Protein AF-A0A3R6E2D7-F1 (afdb_monomer)

pLDDT: mean 92.44, std 13.75, range [36.28, 98.75]

Secondary structure (DSSP, 8-state):
--SGGGHHHHHHHHHHHHHHHHTT--HHHHHHHHHHHHHHHHHHH--HHHHHHHHHHHHHHHHTT--GGGGHHHHHHHHHHHT--HHHH----S---

Nearest PDB structures (foldseek):
  8rc4-assembly1_a  TM=2.949E-01  e=9.733E+00  Homo sapiens

Mean predicted aligned error: 4.06 Å

Structure (mmCIF, N/CA/C/O backbone):
data_AF-A0A3R6E2D7-F1
#
_entry.id   AF-A0A3R6E2D7-F1
#
loop_
_atom_site.group_PDB
_atom_site.id
_atom_site.type_symbol
_atom_site.label_atom_id
_atom_site.label_alt_id
_atom_site.label_comp_id
_atom_site.label_asym_id
_atom_site.label_entity_id
_atom_site.label_seq_id
_atom_site.pdbx_PDB_ins_code
_atom_site.Cartn_x
_atom_site.Cartn_y
_atom_site.Cartn_z
_atom_site.occupancy
_atom_site.B_iso_or_equiv
_atom_site.auth_seq_id
_atom_site.auth_comp_id
_atom_site.auth_asym_id
_atom_site.auth_atom_id
_atom_site.pdbx_PDB_model_num
ATOM 1 N N . MET A 1 1 ? -10.627 -8.249 -8.219 1.00 80.44 1 MET A N 1
ATOM 2 C CA . MET A 1 1 ? -9.586 -9.042 -7.525 1.00 80.44 1 MET A CA 1
ATOM 3 C C . MET A 1 1 ? -10.258 -9.833 -6.417 1.00 80.44 1 MET A C 1
ATOM 5 O O . MET A 1 1 ? -11.215 -9.314 -5.857 1.00 80.44 1 MET A O 1
ATOM 9 N N . ASP A 1 2 ? -9.810 -11.053 -6.117 1.00 86.44 2 ASP A N 1
ATOM 10 C CA . ASP A 1 2 ? -10.264 -11.746 -4.906 1.00 86.44 2 ASP A CA 1
ATOM 11 C C . ASP A 1 2 ? -9.501 -11.202 -3.691 1.00 86.44 2 ASP A C 1
ATOM 13 O O . ASP A 1 2 ? -8.356 -11.574 -3.444 1.00 86.44 2 ASP A O 1
ATOM 17 N N . TRP A 1 3 ? -10.116 -10.268 -2.968 1.00 89.19 3 TRP A N 1
ATOM 18 C CA . TRP A 1 3 ? -9.507 -9.658 -1.784 1.00 89.19 3 TRP A CA 1
ATOM 19 C C . TRP A 1 3 ? -9.390 -10.618 -0.604 1.00 89.19 3 TRP A C 1
ATOM 21 O O . TRP A 1 3 ? -8.574 -10.376 0.284 1.00 89.19 3 TRP A O 1
ATOM 31 N N . GLU A 1 4 ? -10.150 -11.714 -0.604 1.00 91.00 4 GLU A N 1
ATOM 32 C CA . GLU A 1 4 ? -10.088 -12.716 0.457 1.00 91.00 4 GLU A CA 1
ATOM 33 C C . GLU A 1 4 ? -8.705 -13.358 0.536 1.00 91.00 4 GLU A C 1
ATOM 35 O O . GLU A 1 4 ? -8.140 -13.507 1.620 1.00 91.00 4 GLU A O 1
ATOM 40 N N . SER A 1 5 ? -8.121 -13.638 -0.631 1.00 93.88 5 SER A N 1
ATOM 41 C CA . SER A 1 5 ? -6.771 -14.187 -0.764 1.00 93.88 5 SER A CA 1
ATOM 42 C C . SER A 1 5 ? -5.684 -13.289 -0.149 1.00 93.88 5 SER A C 1
ATOM 44 O O . SER A 1 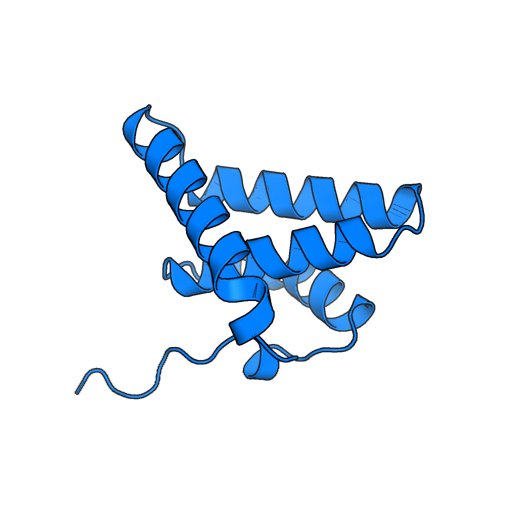5 ? -4.628 -13.793 0.219 1.00 93.88 5 SER A O 1
ATOM 46 N N . TYR A 1 6 ? -5.949 -11.986 0.010 1.00 95.00 6 TYR A N 1
ATOM 47 C CA . TYR A 1 6 ? -5.016 -10.995 0.565 1.00 95.00 6 TYR A CA 1
ATOM 48 C C . TYR A 1 6 ? -5.395 -10.506 1.966 1.00 95.00 6 TYR A C 1
ATOM 50 O O . TYR A 1 6 ? -4.748 -9.603 2.501 1.00 95.00 6 TYR A O 1
ATOM 58 N N . ARG A 1 7 ? -6.433 -11.079 2.589 1.00 95.50 7 ARG A N 1
ATOM 59 C CA . ARG A 1 7 ? -6.908 -10.646 3.912 1.00 95.50 7 ARG A CA 1
ATOM 60 C C . ARG A 1 7 ? -5.778 -10.644 4.944 1.00 95.50 7 ARG A C 1
ATOM 62 O O . ARG A 1 7 ? -5.613 -9.667 5.667 1.00 95.50 7 ARG A O 1
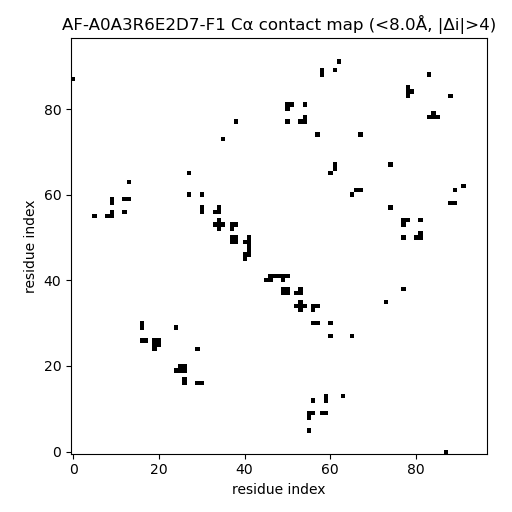ATOM 69 N N . THR A 1 8 ? -4.987 -11.715 4.995 1.00 97.62 8 THR A N 1
ATOM 70 C CA . THR A 1 8 ? -3.870 -11.836 5.944 1.00 97.62 8 THR A CA 1
ATOM 71 C C . THR A 1 8 ? -2.813 -10.756 5.722 1.00 97.62 8 THR A C 1
ATOM 73 O O . THR A 1 8 ? -2.326 -10.180 6.692 1.00 97.62 8 THR A O 1
ATOM 76 N N . ASP A 1 9 ? -2.488 -10.442 4.466 1.00 97.50 9 ASP A N 1
ATOM 77 C CA . ASP A 1 9 ? -1.504 -9.407 4.134 1.00 97.50 9 ASP A CA 1
ATOM 78 C C . ASP A 1 9 ? -1.998 -8.016 4.547 1.00 97.50 9 ASP A C 1
ATOM 80 O O . ASP A 1 9 ? -1.254 -7.236 5.141 1.00 97.50 9 ASP A O 1
ATOM 84 N N . LEU A 1 10 ? -3.277 -7.722 4.296 1.00 97.25 10 LEU A N 1
ATOM 85 C CA . LEU A 1 10 ? -3.905 -6.463 4.697 1.00 97.25 10 LEU A CA 1
ATOM 86 C C . LEU A 1 10 ? -3.914 -6.295 6.220 1.00 97.25 10 LEU A C 1
ATOM 88 O O . LEU A 1 10 ? -3.564 -5.225 6.719 1.00 97.25 10 LEU A O 1
ATOM 92 N N . GLU A 1 11 ? -4.266 -7.341 6.971 1.00 97.75 11 GLU A N 1
ATOM 93 C CA . GLU A 1 11 ? -4.208 -7.309 8.437 1.00 97.75 11 GLU A CA 1
ATOM 94 C C . GLU A 1 11 ? -2.776 -7.143 8.955 1.00 97.75 11 GLU A C 1
ATOM 96 O O . GLU A 1 11 ? -2.550 -6.378 9.892 1.00 97.75 11 GLU A O 1
ATOM 101 N N . ALA A 1 12 ? -1.790 -7.790 8.327 1.00 98.50 12 ALA A N 1
ATOM 102 C CA . ALA A 1 12 ? -0.388 -7.634 8.701 1.00 98.50 12 ALA A CA 1
ATOM 103 C C . ALA A 1 12 ? 0.112 -6.196 8.480 1.00 98.50 12 ALA A C 1
ATOM 105 O O . ALA A 1 12 ? 0.771 -5.636 9.358 1.00 98.50 12 ALA A O 1
ATOM 106 N N . ILE A 1 13 ? -0.245 -5.572 7.351 1.00 98.50 13 ILE A N 1
ATOM 107 C CA . ILE A 1 13 ? 0.083 -4.166 7.067 1.00 98.50 13 ILE A CA 1
A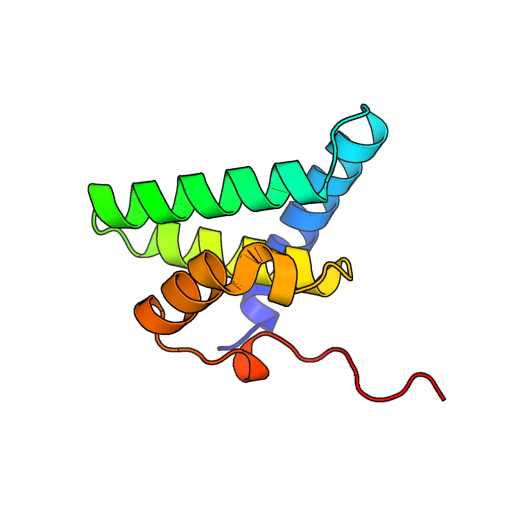TOM 108 C C . ILE A 1 13 ? -0.559 -3.253 8.115 1.00 98.50 13 ILE A C 1
ATOM 110 O O . ILE A 1 13 ? 0.136 -2.440 8.726 1.00 98.50 13 ILE A O 1
ATOM 114 N N . LYS A 1 14 ? -1.866 -3.403 8.371 1.00 98.19 14 LYS A N 1
ATOM 115 C CA . LYS A 1 14 ? -2.585 -2.595 9.371 1.00 98.19 14 LYS A CA 1
ATOM 116 C C . LYS A 1 14 ? -1.990 -2.771 10.770 1.00 98.19 14 LYS A C 1
ATOM 118 O O . LYS A 1 14 ? -1.816 -1.786 11.484 1.00 98.19 14 LYS A O 1
ATOM 123 N N . LEU A 1 15 ? -1.625 -3.997 11.152 1.00 98.38 15 LEU A N 1
ATOM 124 C CA . LEU A 1 15 ? -0.985 -4.283 12.435 1.00 98.38 15 LEU A CA 1
ATOM 125 C C . LEU A 1 15 ? 0.379 -3.592 12.562 1.00 98.38 15 LEU A C 1
ATOM 127 O O . LEU A 1 15 ? 0.621 -2.936 13.574 1.00 98.38 15 LEU A O 1
ATOM 131 N N . ALA A 1 16 ? 1.237 -3.694 11.543 1.00 97.94 16 ALA A N 1
ATOM 132 C CA . ALA A 1 16 ? 2.555 -3.057 11.539 1.00 97.94 16 ALA A CA 1
ATOM 133 C C . ALA A 1 16 ? 2.450 -1.525 11.614 1.00 97.94 16 ALA A C 1
ATOM 135 O O . ALA A 1 16 ? 3.153 -0.882 12.392 1.00 97.94 16 ALA A O 1
ATOM 136 N N . VAL A 1 17 ? 1.520 -0.936 10.860 1.00 97.50 17 VAL A N 1
ATOM 137 C CA . VAL A 1 17 ? 1.270 0.511 10.871 1.00 97.50 17 VAL A CA 1
ATOM 138 C C . VAL A 1 17 ? 0.768 0.978 12.240 1.00 97.50 17 VAL A C 1
ATOM 140 O O . VAL A 1 17 ? 1.284 1.956 12.777 1.00 97.50 17 VAL A O 1
ATOM 143 N N . ASN A 1 18 ? -0.178 0.254 12.844 1.00 96.62 18 ASN A N 1
ATOM 144 C CA . ASN A 1 18 ? -0.678 0.556 14.189 1.00 96.62 18 ASN A CA 1
ATOM 145 C C . ASN A 1 18 ? 0.410 0.379 15.263 1.00 96.62 18 ASN A C 1
ATOM 147 O O . ASN A 1 18 ? 0.435 1.100 16.261 1.00 96.62 18 ASN A O 1
ATOM 151 N N . GLU A 1 19 ? 1.327 -0.575 15.091 1.00 97.75 19 GLU A N 1
ATOM 152 C CA . GLU A 1 19 ? 2.491 -0.703 15.964 1.00 97.75 19 GLU A CA 1
ATOM 153 C C . GLU A 1 19 ? 3.390 0.533 15.885 1.00 97.75 19 GLU A C 1
ATOM 155 O O . GLU A 1 19 ? 3.728 1.090 16.929 1.00 97.75 19 GLU A O 1
ATOM 160 N N . CYS A 1 20 ? 3.712 0.999 14.678 1.00 97.31 20 CYS A N 1
ATOM 161 C CA . CYS A 1 20 ? 4.490 2.219 14.480 1.00 97.31 20 CYS A CA 1
ATOM 162 C C . CYS A 1 20 ? 3.781 3.465 15.038 1.00 97.31 20 CYS A C 1
ATOM 164 O O . CYS A 1 20 ? 4.437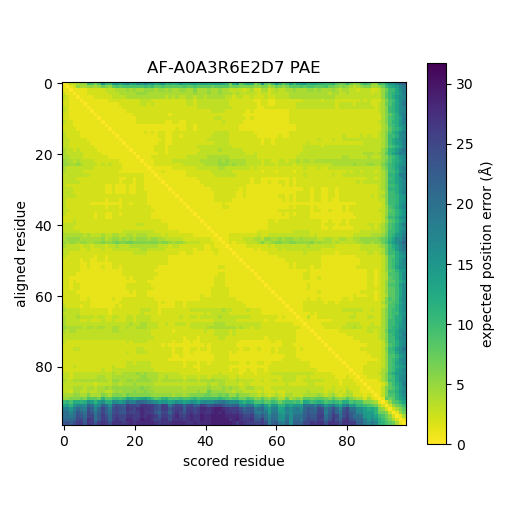 4.296 15.669 1.00 97.31 20 CYS A O 1
ATOM 166 N N . GLU A 1 21 ? 2.457 3.571 14.886 1.00 97.12 21 GLU A N 1
ATOM 167 C CA . GLU A 1 21 ? 1.662 4.669 15.458 1.00 97.12 21 GLU A CA 1
ATOM 168 C C . GLU A 1 21 ? 1.810 4.745 16.982 1.00 97.12 21 GLU A C 1
ATOM 170 O O . GLU A 1 21 ? 2.077 5.814 17.535 1.00 97.12 21 GLU A O 1
ATOM 175 N N . ARG A 1 22 ? 1.755 3.601 17.677 1.00 97.06 22 ARG A N 1
ATOM 176 C CA . ARG A 1 22 ? 1.987 3.542 19.135 1.00 97.06 22 ARG A CA 1
ATOM 177 C C . ARG A 1 22 ? 3.394 3.983 19.547 1.00 97.06 22 ARG A C 1
ATOM 179 O O . ARG A 1 22 ? 3.588 4.364 20.699 1.00 97.06 22 ARG A O 1
ATOM 186 N N . LEU A 1 23 ? 4.363 3.925 18.635 1.00 97.31 23 LEU A N 1
ATOM 187 C CA . LEU A 1 23 ? 5.737 4.387 18.842 1.00 97.31 23 LEU A CA 1
ATOM 188 C C . LEU A 1 23 ? 5.941 5.861 18.445 1.00 97.31 23 LEU A C 1
ATOM 190 O O . LEU A 1 23 ? 7.062 6.360 18.526 1.00 97.31 23 LEU A O 1
ATOM 194 N N . GLY A 1 24 ? 4.875 6.568 18.056 1.00 97.62 24 GLY A N 1
ATOM 195 C CA . GLY A 1 24 ? 4.900 7.992 17.716 1.00 97.62 24 GLY A CA 1
ATOM 196 C C . GLY A 1 24 ? 5.154 8.298 16.239 1.00 97.62 24 GLY A C 1
ATOM 197 O O . GLY A 1 24 ? 5.460 9.442 15.912 1.00 97.62 24 GLY A O 1
ATOM 198 N N . VAL A 1 25 ? 5.049 7.305 15.351 1.00 97.75 25 VAL A N 1
ATOM 199 C CA . VAL A 1 25 ? 5.142 7.506 13.895 1.00 97.75 25 VAL A CA 1
ATOM 200 C C . VAL A 1 25 ? 3.764 7.850 13.333 1.00 97.75 25 VAL A C 1
ATOM 202 O O . VAL A 1 25 ? 2.787 7.182 13.652 1.00 97.75 25 VAL A O 1
ATOM 205 N N . ASP A 1 26 ? 3.665 8.849 12.459 1.00 97.69 26 ASP A N 1
ATOM 206 C CA . ASP A 1 26 ? 2.403 9.135 11.775 1.00 97.69 26 ASP A CA 1
ATOM 207 C C . ASP A 1 26 ? 2.052 8.007 10.790 1.00 97.69 26 ASP A C 1
ATOM 209 O O . ASP A 1 26 ? 2.818 7.688 9.876 1.00 97.69 26 ASP A O 1
ATOM 213 N N . LYS A 1 27 ? 0.894 7.369 10.992 1.00 95.94 27 LYS A N 1
ATOM 214 C CA . LYS A 1 27 ? 0.470 6.229 10.170 1.00 95.94 27 LYS A CA 1
ATOM 215 C C . LYS A 1 27 ? 0.140 6.604 8.728 1.00 95.94 27 LYS A C 1
ATOM 217 O O . LYS A 1 27 ? 0.360 5.786 7.834 1.00 95.94 27 LYS A O 1
ATOM 222 N N . GLU A 1 28 ? -0.408 7.798 8.504 1.00 97.19 28 GLU A N 1
ATOM 223 C CA . GLU A 1 28 ? -0.795 8.259 7.172 1.00 97.19 28 GLU A CA 1
ATOM 224 C C . GLU A 1 28 ? 0.474 8.502 6.349 1.00 97.19 28 GLU A C 1
ATOM 226 O O . GLU A 1 28 ? 0.633 7.942 5.264 1.00 97.19 28 GLU A O 1
ATOM 231 N N . GLU A 1 29 ? 1.429 9.242 6.910 1.00 97.19 29 GLU A N 1
ATOM 232 C CA . GLU A 1 29 ? 2.734 9.502 6.310 1.00 97.19 29 GLU A CA 1
ATOM 233 C C . GLU A 1 29 ? 3.517 8.204 6.068 1.00 97.19 29 GLU A C 1
ATOM 235 O O . GLU A 1 29 ? 4.055 8.007 4.976 1.00 97.19 29 GLU A O 1
ATOM 240 N N . LEU A 1 30 ? 3.531 7.278 7.035 1.00 97.88 30 LEU A N 1
ATOM 241 C CA . LEU A 1 30 ? 4.207 5.985 6.903 1.00 97.88 30 LEU A CA 1
ATOM 242 C C . LEU A 1 30 ? 3.677 5.173 5.714 1.00 97.88 30 LEU A C 1
ATOM 244 O O . LEU A 1 30 ? 4.463 4.673 4.902 1.00 97.88 30 LEU A O 1
ATOM 248 N N . LEU A 1 31 ? 2.353 5.045 5.599 1.00 98.00 31 LEU A N 1
ATOM 249 C CA . LEU A 1 31 ? 1.726 4.321 4.495 1.00 98.00 31 LEU A CA 1
ATOM 250 C C . LEU A 1 31 ? 2.002 4.996 3.157 1.00 98.00 31 LEU A C 1
ATOM 252 O O . LEU A 1 31 ? 2.368 4.310 2.203 1.00 98.00 31 LEU A O 1
ATOM 256 N N . ILE A 1 32 ? 1.897 6.324 3.087 1.00 98.25 32 ILE A N 1
ATOM 257 C CA . ILE A 1 32 ? 2.201 7.072 1.866 1.00 98.25 32 ILE A CA 1
ATOM 258 C C . ILE A 1 32 ? 3.657 6.863 1.442 1.00 98.25 32 ILE A C 1
ATOM 260 O O . ILE A 1 32 ? 3.908 6.542 0.278 1.00 98.25 32 ILE A O 1
ATOM 264 N N . ILE A 1 33 ? 4.618 6.957 2.365 1.00 98.25 33 ILE A N 1
ATOM 265 C CA . ILE A 1 33 ? 6.034 6.690 2.072 1.00 98.25 33 ILE A CA 1
ATOM 266 C C . ILE A 1 33 ? 6.225 5.260 1.553 1.00 98.25 33 ILE A C 1
ATOM 268 O O . ILE A 1 33 ? 6.951 5.065 0.575 1.00 98.25 33 ILE A O 1
ATOM 272 N N . SER A 1 34 ? 5.578 4.266 2.172 1.00 98.31 34 SER A N 1
ATOM 273 C CA . SER A 1 34 ? 5.653 2.870 1.720 1.00 98.31 34 SER A CA 1
ATOM 274 C C . SER A 1 34 ? 5.111 2.708 0.296 1.00 98.31 34 SER A C 1
ATOM 276 O O . SER A 1 34 ? 5.788 2.148 -0.568 1.00 98.31 34 SER A O 1
ATOM 278 N N . ILE A 1 35 ? 3.939 3.286 0.016 1.00 98.62 35 ILE A N 1
ATOM 279 C CA . ILE A 1 35 ? 3.292 3.265 -1.301 1.00 98.62 35 ILE A CA 1
ATOM 280 C C . ILE A 1 35 ? 4.202 3.876 -2.373 1.00 98.62 35 ILE A C 1
ATOM 282 O O . ILE A 1 35 ? 4.408 3.262 -3.421 1.00 98.62 35 ILE A O 1
ATOM 286 N N . TYR A 1 36 ? 4.789 5.048 -2.111 1.00 98.50 36 TYR A N 1
ATOM 287 C CA . TYR A 1 36 ? 5.720 5.684 -3.047 1.00 98.50 36 TYR A CA 1
ATOM 288 C C . TYR A 1 36 ? 6.954 4.820 -3.304 1.00 98.50 36 TYR A C 1
ATOM 290 O O . TYR A 1 36 ? 7.352 4.658 -4.456 1.00 98.50 36 TYR A O 1
ATOM 298 N N . ARG A 1 37 ? 7.555 4.243 -2.256 1.00 98.50 37 ARG A N 1
ATOM 299 C CA . ARG A 1 37 ? 8.743 3.389 -2.402 1.00 98.50 37 ARG A CA 1
ATOM 300 C C . ARG A 1 37 ? 8.451 2.144 -3.230 1.00 98.50 37 ARG A C 1
ATOM 302 O O . ARG A 1 37 ? 9.214 1.835 -4.137 1.00 98.50 37 ARG A O 1
ATOM 309 N N . LEU A 1 38 ? 7.339 1.468 -2.953 1.00 98.75 38 LEU A N 1
ATOM 310 C CA . LEU A 1 38 ? 6.910 0.291 -3.707 1.00 98.75 38 LEU A CA 1
ATOM 311 C C . LEU A 1 38 ? 6.629 0.641 -5.172 1.00 98.75 38 LEU A C 1
ATOM 313 O O . LEU A 1 38 ? 7.073 -0.063 -6.075 1.00 98.75 38 LEU A O 1
ATOM 317 N N . TYR A 1 39 ? 5.966 1.765 -5.434 1.00 98.50 39 TYR A N 1
ATOM 318 C CA . TYR A 1 39 ? 5.710 2.197 -6.805 1.00 98.50 39 TYR A CA 1
ATOM 319 C C . TYR A 1 39 ? 6.993 2.583 -7.566 1.00 98.50 39 TYR A C 1
ATOM 321 O O . TYR A 1 39 ? 7.129 2.269 -8.749 1.00 98.50 39 TYR A O 1
ATOM 329 N N . GLU A 1 40 ? 7.968 3.216 -6.908 1.00 98.38 40 GLU A N 1
ATOM 330 C CA . GLU A 1 40 ? 9.271 3.495 -7.527 1.00 98.38 40 GLU A CA 1
ATOM 331 C C . GLU A 1 40 ? 10.083 2.217 -7.790 1.00 98.38 40 GLU A C 1
ATOM 333 O O . GLU A 1 40 ? 10.725 2.121 -8.839 1.00 98.38 40 GLU A O 1
ATOM 338 N N . PHE A 1 41 ? 10.013 1.209 -6.910 1.00 98.44 41 PHE A N 1
ATOM 339 C CA . PHE A 1 41 ? 10.603 -0.106 -7.187 1.00 98.44 41 PHE A CA 1
ATOM 340 C C . PHE A 1 41 ? 9.945 -0.779 -8.386 1.00 98.44 41 PHE A C 1
ATOM 342 O O . PHE A 1 41 ? 10.657 -1.225 -9.279 1.00 98.44 41 PHE A O 1
ATOM 349 N N . TYR A 1 42 ? 8.612 -0.754 -8.482 1.00 98.44 42 TYR A N 1
ATOM 350 C CA . TYR A 1 42 ? 7.907 -1.236 -9.673 1.00 98.44 42 TYR A CA 1
ATOM 351 C C . TYR A 1 42 ? 8.420 -0.556 -10.949 1.00 98.44 42 TYR A C 1
ATOM 353 O O . TYR A 1 42 ? 8.768 -1.235 -11.908 1.00 98.44 42 TYR A O 1
ATOM 361 N N . LYS A 1 43 ? 8.540 0.777 -10.957 1.00 97.56 43 LYS A N 1
ATOM 362 C CA . LYS A 1 43 ? 9.043 1.511 -12.130 1.00 97.56 43 LYS A CA 1
ATOM 363 C C . LYS A 1 43 ? 10.494 1.191 -12.490 1.00 97.56 43 LYS A C 1
ATOM 365 O O . LYS A 1 43 ? 10.869 1.336 -13.650 1.00 97.56 43 LYS A O 1
ATOM 370 N N . THR A 1 44 ? 11.317 0.868 -11.498 1.00 97.69 44 THR A N 1
ATOM 371 C CA . THR A 1 44 ? 12.759 0.660 -11.687 1.00 97.69 44 THR A CA 1
ATOM 372 C C . THR A 1 44 ? 13.070 -0.782 -12.074 1.00 97.69 44 THR A C 1
ATOM 374 O O . THR A 1 44 ? 13.928 -1.015 -12.921 1.00 97.69 44 THR A O 1
ATOM 377 N N . GLU A 1 45 ? 12.383 -1.738 -11.455 1.00 96.19 45 GLU A N 1
ATOM 378 C CA . GLU A 1 45 ? 12.649 -3.173 -11.590 1.00 96.19 45 GLU A CA 1
ATOM 379 C C . GLU A 1 45 ? 11.690 -3.869 -12.570 1.00 96.19 45 GLU A C 1
ATOM 381 O O . GLU A 1 45 ? 11.966 -4.993 -12.978 1.00 96.19 45 GLU A O 1
ATOM 386 N N . ASP A 1 46 ? 10.591 -3.211 -12.965 1.00 94.19 46 ASP A N 1
ATOM 387 C CA . ASP A 1 46 ? 9.503 -3.759 -13.798 1.00 94.19 46 ASP A CA 1
ATOM 388 C C . ASP A 1 46 ? 8.882 -5.051 -13.222 1.00 94.19 46 ASP A C 1
ATOM 390 O O . ASP A 1 46 ? 8.305 -5.878 -13.929 1.00 94.19 46 ASP A O 1
ATOM 394 N N . ASP A 1 47 ? 8.980 -5.232 -11.899 1.00 97.12 47 ASP A N 1
ATOM 395 C CA . ASP A 1 47 ? 8.392 -6.365 -11.190 1.00 97.12 47 ASP A CA 1
ATOM 396 C C . ASP A 1 47 ? 7.029 -5.984 -10.596 1.00 97.12 47 ASP A C 1
ATOM 398 O O . ASP A 1 47 ? 6.893 -5.111 -9.727 1.00 97.12 47 ASP A O 1
ATOM 402 N N . ARG A 1 48 ? 5.987 -6.686 -11.053 1.00 96.62 48 ARG A N 1
ATOM 403 C CA . ARG A 1 48 ? 4.607 -6.481 -10.602 1.00 96.62 48 ARG A CA 1
ATOM 404 C C . ARG A 1 48 ? 4.385 -6.806 -9.129 1.00 96.62 48 ARG A C 1
ATOM 406 O O . ARG A 1 48 ? 3.373 -6.359 -8.587 1.00 96.62 48 ARG A O 1
ATOM 413 N N . VAL A 1 49 ? 5.281 -7.541 -8.468 1.00 97.50 49 VAL A N 1
ATOM 414 C CA . VAL A 1 49 ? 5.187 -7.794 -7.022 1.00 97.50 49 VAL A CA 1
ATOM 415 C C . VAL A 1 49 ? 5.195 -6.478 -6.241 1.00 97.50 49 VAL A C 1
ATOM 417 O O . VAL A 1 49 ? 4.398 -6.316 -5.316 1.00 97.50 49 VAL A O 1
ATOM 420 N N . TYR A 1 50 ? 5.999 -5.492 -6.648 1.00 98.56 50 TYR A N 1
ATOM 421 C CA . TYR A 1 50 ? 6.005 -4.185 -5.986 1.00 98.56 50 TYR A CA 1
ATOM 422 C C . TYR A 1 50 ? 4.734 -3.381 -6.258 1.00 98.56 50 TYR A C 1
ATOM 424 O O . TYR A 1 50 ? 4.226 -2.713 -5.358 1.00 98.56 50 TYR A O 1
ATOM 432 N N . LEU A 1 51 ? 4.176 -3.481 -7.469 1.00 98.31 51 LEU A N 1
ATOM 433 C CA . LEU A 1 51 ? 2.906 -2.834 -7.798 1.00 98.31 51 LEU A CA 1
ATOM 434 C C . LEU A 1 51 ? 1.745 -3.437 -6.993 1.00 98.31 51 LEU A C 1
ATOM 436 O O . LEU A 1 51 ? 0.905 -2.696 -6.484 1.00 98.31 51 LEU A O 1
ATOM 440 N N . LEU A 1 52 ? 1.726 -4.764 -6.820 1.00 97.81 52 LEU A N 1
ATOM 441 C CA . LEU A 1 52 ? 0.793 -5.440 -5.918 1.00 97.81 52 LEU A CA 1
ATOM 442 C C . LEU A 1 52 ? 0.987 -4.962 -4.475 1.00 97.81 52 LEU A C 1
ATOM 444 O O . LEU A 1 52 ? 0.011 -4.617 -3.816 1.00 97.81 52 LEU A O 1
ATOM 448 N N . GLY A 1 53 ? 2.231 -4.876 -4.000 1.00 98.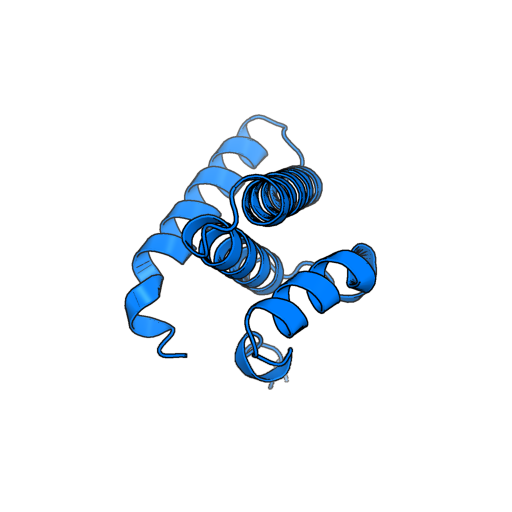12 53 GLY A N 1
ATOM 449 C CA . GLY A 1 53 ? 2.538 -4.340 -2.675 1.00 98.12 53 GLY A CA 1
ATOM 450 C C . GLY A 1 53 ? 1.984 -2.926 -2.479 1.00 98.12 53 GLY A C 1
ATOM 451 O O . GLY A 1 53 ? 1.334 -2.661 -1.467 1.00 98.12 53 GLY A O 1
ATOM 452 N N . ALA A 1 54 ? 2.188 -2.034 -3.452 1.00 98.56 54 ALA A N 1
ATOM 453 C CA . ALA A 1 54 ? 1.666 -0.669 -3.416 1.00 98.56 54 ALA A CA 1
ATOM 454 C C . ALA A 1 54 ? 0.128 -0.646 -3.372 1.00 98.56 54 ALA A C 1
ATOM 456 O O . ALA A 1 54 ? -0.454 0.123 -2.607 1.00 98.56 54 ALA A O 1
ATOM 457 N N . LEU A 1 55 ? -0.530 -1.522 -4.137 1.00 97.94 55 LEU A N 1
ATOM 458 C CA . LEU A 1 55 ? -1.986 -1.658 -4.138 1.00 97.94 55 LEU A CA 1
ATOM 459 C C . LEU A 1 55 ? -2.528 -2.169 -2.793 1.00 97.94 55 LEU A C 1
ATOM 461 O O . LEU A 1 55 ? -3.527 -1.644 -2.304 1.00 97.94 55 LEU A O 1
ATOM 465 N N . LEU A 1 56 ? -1.864 -3.146 -2.167 1.00 97.94 56 LEU A N 1
ATOM 466 C CA . LEU A 1 56 ? -2.240 -3.644 -0.838 1.00 97.94 56 LEU A CA 1
ATOM 467 C C . LEU A 1 56 ? -2.094 -2.556 0.234 1.00 97.94 56 LEU A C 1
ATOM 469 O O . LEU A 1 56 ? -2.978 -2.398 1.074 1.00 97.94 56 LEU A O 1
ATOM 473 N N . HIS A 1 57 ? -1.028 -1.753 0.171 1.00 98.44 57 HIS A N 1
ATOM 474 C CA . HIS A 1 57 ? -0.846 -0.625 1.088 1.00 98.44 57 HIS A CA 1
ATOM 475 C C . HIS A 1 57 ? -1.881 0.483 0.858 1.00 98.44 57 HIS A C 1
ATOM 477 O O . HIS A 1 57 ? -2.384 1.049 1.826 1.00 98.44 57 HIS A O 1
ATOM 483 N N . LEU A 1 58 ? -2.250 0.762 -0.396 1.00 97.94 58 LEU A N 1
ATOM 484 C CA . LEU A 1 58 ? -3.351 1.672 -0.723 1.00 97.94 58 LEU A CA 1
ATOM 485 C C . LEU A 1 58 ? -4.685 1.160 -0.163 1.00 97.94 58 LEU A C 1
ATOM 487 O O . LEU A 1 58 ? -5.431 1.921 0.447 1.00 97.94 58 LEU A O 1
ATOM 491 N N . LYS A 1 59 ? -4.991 -0.131 -0.312 1.00 96.81 59 LYS A N 1
ATOM 492 C CA . LYS A 1 59 ? -6.212 -0.700 0.270 1.00 96.81 59 LYS A CA 1
ATOM 493 C C . LYS A 1 59 ? -6.213 -0.588 1.797 1.00 96.81 59 LYS A C 1
ATOM 495 O O . LYS A 1 59 ? -7.215 -0.157 2.358 1.00 96.81 59 LYS A O 1
ATOM 500 N N . ALA A 1 60 ? -5.094 -0.885 2.458 1.00 97.06 60 ALA A N 1
ATOM 501 C CA . ALA A 1 60 ? -4.958 -0.706 3.903 1.00 97.06 60 ALA A CA 1
ATOM 502 C C . ALA A 1 60 ? -5.125 0.766 4.336 1.00 97.06 60 ALA A C 1
ATOM 504 O O . ALA A 1 60 ? -5.797 1.030 5.328 1.00 97.06 60 ALA A O 1
ATOM 505 N N . TYR A 1 61 ? -4.577 1.721 3.575 1.00 97.44 61 TYR A N 1
ATOM 506 C CA . TYR A 1 61 ? -4.764 3.165 3.788 1.00 97.44 61 TYR A CA 1
ATOM 507 C C . TYR A 1 61 ? -6.253 3.544 3.806 1.00 97.44 61 TYR A C 1
ATOM 509 O O . TYR A 1 61 ? -6.713 4.218 4.727 1.00 97.44 61 TYR A O 1
ATOM 517 N N . LEU A 1 62 ? -7.028 3.040 2.841 1.00 95.75 62 LEU A N 1
ATOM 518 C CA . LEU A 1 62 ? -8.472 3.284 2.774 1.00 95.75 62 LEU A CA 1
ATOM 519 C C . LEU A 1 62 ? -9.246 2.566 3.891 1.00 95.75 62 LEU A C 1
ATOM 521 O O . LEU A 1 62 ? -10.140 3.159 4.486 1.00 95.75 62 LEU A O 1
ATOM 525 N N . GLU A 1 63 ? -8.892 1.320 4.219 1.00 95.38 63 GLU A N 1
ATOM 526 C CA . GLU A 1 63 ? -9.524 0.561 5.314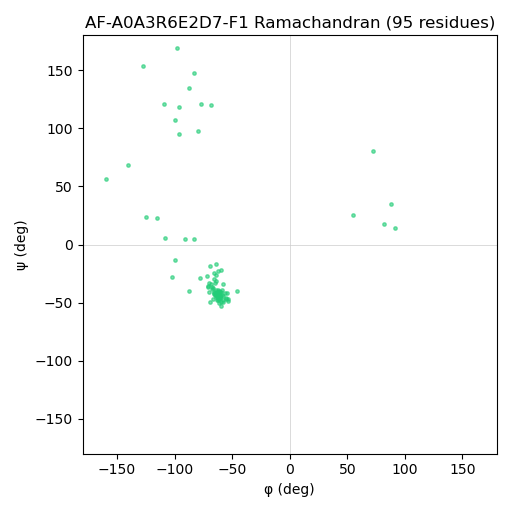 1.00 95.38 63 GLU A CA 1
ATOM 527 C C . GLU A 1 63 ? -9.266 1.167 6.700 1.00 95.38 63 GLU A C 1
ATOM 529 O O . GLU A 1 63 ? -10.059 0.969 7.617 1.00 95.38 63 GLU A O 1
ATOM 534 N N . LEU A 1 64 ? -8.182 1.930 6.855 1.00 94.94 64 LEU A N 1
ATOM 535 C CA . LEU A 1 64 ? -7.886 2.703 8.063 1.00 94.94 64 LEU A CA 1
ATOM 536 C C . LEU A 1 64 ? -8.596 4.070 8.097 1.00 94.94 64 LEU A C 1
ATOM 538 O O . LEU A 1 64 ? -8.374 4.844 9.029 1.00 94.94 64 LEU A O 1
ATOM 542 N N . GLY A 1 65 ? -9.451 4.369 7.112 1.00 93.81 65 GLY A N 1
ATOM 543 C CA . GLY A 1 65 ? -10.285 5.572 7.070 1.00 93.81 65 GLY A CA 1
ATOM 544 C C . GLY A 1 65 ? -9.575 6.828 6.563 1.00 93.81 65 GLY A C 1
ATOM 545 O O . GLY A 1 65 ? -10.050 7.935 6.807 1.00 93.81 65 GLY A O 1
ATOM 546 N N . MET A 1 66 ? -8.433 6.685 5.887 1.00 95.31 66 MET A N 1
ATOM 547 C CA . MET A 1 66 ? -7.688 7.821 5.346 1.00 95.31 66 MET A CA 1
ATOM 548 C C . MET A 1 66 ? -8.253 8.264 3.987 1.00 95.31 66 MET A C 1
ATOM 550 O O . MET A 1 66 ? -8.748 7.463 3.193 1.00 95.31 66 MET A O 1
ATOM 554 N N . GLU A 1 67 ? -8.179 9.564 3.707 1.00 94.69 67 GLU A N 1
ATOM 555 C CA . GLU A 1 67 ? -8.828 10.174 2.545 1.00 94.69 67 GLU A CA 1
ATOM 556 C C . GLU A 1 67 ? -8.075 9.907 1.235 1.00 94.69 67 GLU A C 1
ATOM 558 O O . GLU A 1 67 ? -6.941 10.349 1.045 1.00 94.69 67 GLU A O 1
ATOM 563 N N . TYR A 1 68 ? -8.746 9.275 0.269 1.00 94.31 68 TYR A N 1
ATOM 564 C CA . TYR A 1 68 ? -8.194 9.030 -1.069 1.00 94.31 68 TYR A CA 1
ATOM 565 C C . TYR A 1 68 ? -7.702 10.316 -1.764 1.00 94.31 68 TYR A C 1
ATOM 567 O O . TYR A 1 68 ? -6.636 10.344 -2.386 1.00 94.31 68 TYR A O 1
ATOM 575 N N . GLU A 1 69 ? -8.467 11.404 -1.641 1.00 94.81 69 GLU A N 1
ATOM 576 C CA . GLU A 1 69 ? -8.252 12.638 -2.403 1.00 94.81 69 GLU A CA 1
ATOM 577 C C . GLU A 1 69 ? -6.933 13.352 -2.066 1.00 94.81 69 GLU A C 1
ATOM 579 O O . GLU A 1 69 ? -6.318 13.944 -2.958 1.00 94.81 69 GLU A O 1
ATOM 584 N N . LYS A 1 70 ? -6.423 13.229 -0.830 1.00 93.81 70 LYS A N 1
ATOM 585 C CA . LYS A 1 70 ? -5.152 13.854 -0.410 1.00 93.81 70 LYS A CA 1
ATOM 586 C C . LYS A 1 70 ? -3.962 13.413 -1.265 1.00 93.81 70 LYS A C 1
ATOM 588 O O . LYS A 1 70 ? -3.059 14.204 -1.532 1.00 93.81 70 LYS A O 1
ATOM 593 N N . ASN A 1 71 ? -3.973 12.159 -1.718 1.00 95.88 71 ASN A N 1
ATOM 594 C CA . ASN A 1 71 ? -2.867 11.524 -2.437 1.00 95.88 71 ASN A CA 1
ATOM 595 C C . ASN A 1 71 ? -3.305 10.945 -3.795 1.00 95.88 71 ASN A C 1
ATOM 597 O O . ASN A 1 71 ? -2.632 10.089 -4.375 1.00 95.88 71 ASN A O 1
ATOM 601 N N . ARG A 1 72 ? -4.401 11.475 -4.359 1.00 95.94 72 ARG A N 1
ATOM 602 C CA . ARG A 1 72 ? -5.049 10.994 -5.590 1.00 95.94 72 ARG A CA 1
ATOM 603 C C . ARG A 1 72 ? -4.094 10.695 -6.741 1.00 95.94 72 ARG A C 1
ATOM 605 O O . ARG A 1 72 ? -4.302 9.726 -7.465 1.00 95.94 72 ARG A O 1
ATOM 612 N N . LYS A 1 73 ? -3.062 11.523 -6.940 1.00 97.00 73 LYS A N 1
ATOM 613 C CA . LYS A 1 73 ? -2.119 11.378 -8.062 1.00 97.00 73 LYS A CA 1
ATOM 614 C C . LYS A 1 73 ? -1.405 10.027 -8.044 1.00 97.00 73 LYS A C 1
ATOM 616 O O . LYS A 1 73 ? -1.440 9.324 -9.046 1.00 97.00 73 LYS A O 1
ATOM 621 N N . ILE A 1 74 ? -0.780 9.662 -6.923 1.00 97.69 74 ILE A N 1
ATOM 622 C CA . ILE A 1 74 ? -0.050 8.392 -6.817 1.00 97.69 74 ILE A CA 1
ATOM 623 C C . ILE A 1 74 ? -1.016 7.207 -6.797 1.00 97.69 74 ILE A C 1
ATOM 625 O O . ILE A 1 74 ? -0.757 6.190 -7.434 1.00 97.69 74 ILE A O 1
ATOM 629 N N . PHE A 1 75 ? -2.174 7.365 -6.155 1.00 97.88 75 PHE A N 1
ATOM 630 C CA . PHE A 1 75 ? -3.181 6.312 -6.112 1.00 97.88 75 PHE A CA 1
ATOM 631 C C . PHE A 1 75 ? -3.747 6.000 -7.497 1.00 97.88 75 PHE A C 1
ATOM 633 O O . PHE A 1 75 ? -3.844 4.833 -7.858 1.00 97.88 75 PHE A O 1
ATOM 640 N N . SER A 1 76 ? -4.043 7.024 -8.303 1.00 97.31 76 SER A N 1
ATOM 641 C CA . SER A 1 76 ? -4.504 6.836 -9.686 1.00 97.31 76 SER A CA 1
ATOM 642 C C . SER A 1 76 ? -3.457 6.093 -10.516 1.00 97.31 76 SER A C 1
ATOM 644 O O . SER A 1 76 ? -3.792 5.133 -11.193 1.00 97.31 76 SER A O 1
ATOM 646 N N . LEU A 1 77 ? -2.173 6.451 -10.385 1.00 97.88 77 LEU A N 1
ATOM 647 C CA . LEU A 1 77 ? -1.092 5.761 -11.094 1.00 97.88 77 LEU A CA 1
ATOM 648 C C . LEU A 1 77 ? -0.998 4.271 -10.736 1.00 97.88 77 LEU A C 1
ATOM 650 O O . LEU A 1 77 ? -0.759 3.446 -11.615 1.00 97.88 77 LEU A O 1
ATOM 654 N N . ILE A 1 78 ? -1.168 3.910 -9.465 1.00 98.19 78 ILE A N 1
ATOM 655 C CA . ILE A 1 78 ? -1.136 2.506 -9.028 1.00 98.19 78 ILE A CA 1
ATOM 656 C C . ILE A 1 78 ? -2.327 1.739 -9.604 1.00 98.19 78 ILE A C 1
ATOM 658 O O . ILE A 1 78 ? -2.143 0.654 -10.153 1.00 98.19 78 ILE A O 1
ATOM 662 N N . LEU A 1 79 ? -3.526 2.317 -9.505 1.00 97.38 79 LEU A N 1
ATOM 663 C CA . LEU A 1 79 ? -4.763 1.739 -10.029 1.00 97.38 79 LEU A CA 1
ATOM 664 C C . LEU A 1 79 ? -4.686 1.515 -11.546 1.00 97.38 79 LEU A C 1
ATOM 666 O O . LEU A 1 79 ? -4.916 0.398 -12.012 1.00 97.38 79 LEU A O 1
ATOM 670 N N . ASP A 1 80 ? -4.266 2.539 -12.292 1.00 97.44 80 ASP A N 1
ATOM 671 C CA . ASP A 1 80 ? -4.144 2.504 -13.752 1.00 97.44 80 ASP A CA 1
ATOM 672 C C . ASP A 1 80 ? -3.126 1.451 -14.211 1.00 97.44 80 ASP A C 1
ATOM 674 O O . ASP A 1 80 ? -3.409 0.663 -15.112 1.00 97.44 80 ASP A O 1
ATOM 678 N N . ASN A 1 81 ? -1.951 1.393 -13.571 1.00 97.44 81 ASN A N 1
ATOM 679 C CA . ASN A 1 81 ? -0.923 0.410 -13.925 1.00 97.44 81 ASN A CA 1
ATOM 680 C C . ASN A 1 81 ? -1.314 -1.020 -13.546 1.00 97.44 81 ASN A C 1
ATOM 682 O O . ASN A 1 81 ? -0.921 -1.965 -14.232 1.00 97.44 81 ASN A O 1
ATOM 686 N N . TYR A 1 82 ? -2.059 -1.202 -12.454 1.00 96.12 82 TYR A N 1
ATOM 687 C CA . TYR A 1 82 ? -2.509 -2.531 -12.048 1.00 96.12 82 TYR A CA 1
ATOM 688 C C . TYR A 1 82 ? -3.698 -3.004 -12.902 1.00 96.12 82 TYR A C 1
ATOM 690 O O . TYR A 1 82 ? -3.848 -4.203 -13.142 1.00 96.12 82 TYR A O 1
ATOM 698 N N . GLY A 1 83 ? -4.512 -2.070 -13.404 1.00 95.81 83 GLY A N 1
ATOM 699 C CA . GLY A 1 83 ? -5.703 -2.350 -14.205 1.00 95.81 83 GLY A CA 1
ATOM 700 C C . GLY A 1 83 ? -6.962 -2.571 -13.365 1.00 95.81 83 GLY A C 1
ATOM 701 O O . GLY A 1 83 ? -7.788 -3.412 -13.716 1.00 95.81 83 GLY A O 1
ATOM 702 N N . VAL A 1 84 ? -7.097 -1.851 -12.248 1.00 93.56 84 VAL A N 1
ATOM 703 C CA . VAL A 1 84 ? -8.290 -1.854 -11.377 1.00 93.56 84 VAL A CA 1
ATOM 704 C C . VAL A 1 84 ? -8.770 -0.424 -11.145 1.00 93.56 84 VAL A C 1
ATOM 706 O O . VAL A 1 84 ? -7.980 0.513 -11.214 1.00 93.56 84 VAL A O 1
ATOM 709 N N . CYS A 1 85 ? -10.055 -0.232 -10.860 1.00 92.69 85 CYS A N 1
ATOM 710 C CA . CYS A 1 85 ? -10.612 1.077 -10.524 1.00 92.69 85 CYS A CA 1
ATOM 711 C C . CYS A 1 85 ? -10.748 1.273 -9.007 1.00 92.69 85 CYS A C 1
ATOM 713 O O . CYS A 1 85 ? -10.616 0.339 -8.217 1.00 92.69 85 CYS A O 1
ATOM 715 N N . TYR A 1 86 ? -11.028 2.507 -8.581 1.00 91.12 86 TYR A N 1
ATOM 716 C CA . TYR A 1 86 ? -11.231 2.830 -7.165 1.00 91.12 86 TYR A CA 1
ATOM 717 C C . TYR A 1 86 ? -12.345 1.982 -6.529 1.00 91.12 86 TYR A C 1
ATOM 719 O O . TYR A 1 86 ? -12.183 1.467 -5.426 1.00 91.12 86 TYR A O 1
ATOM 727 N N . GLN A 1 87 ? -13.448 1.778 -7.253 1.00 89.31 87 GLN A N 1
ATOM 728 C CA . GLN A 1 87 ? -14.588 0.978 -6.803 1.00 89.31 87 GLN A CA 1
ATOM 729 C C . GLN A 1 87 ? -14.227 -0.501 -6.592 1.00 89.31 87 GLN A C 1
ATOM 731 O O . GLN A 1 87 ? -14.849 -1.167 -5.771 1.00 89.31 87 GLN A O 1
ATOM 736 N N . ASP A 1 88 ? -13.206 -1.016 -7.286 1.00 87.12 88 ASP A N 1
ATOM 737 C CA . ASP A 1 88 ? -12.754 -2.398 -7.098 1.00 87.12 88 ASP A CA 1
ATOM 738 C C . ASP A 1 88 ? -12.029 -2.593 -5.763 1.00 87.12 88 ASP A C 1
ATOM 740 O O . ASP A 1 88 ? -11.995 -3.711 -5.246 1.00 87.12 88 ASP A O 1
ATOM 744 N N . ILE A 1 89 ? -11.406 -1.538 -5.223 1.00 88.00 89 ILE A N 1
ATOM 745 C CA . ILE A 1 89 ? -10.574 -1.607 -4.010 1.00 88.00 89 ILE A CA 1
ATOM 746 C C . ILE A 1 89 ? -11.301 -1.070 -2.771 1.00 88.00 89 ILE A C 1
ATOM 748 O O . ILE A 1 89 ? -11.019 -1.509 -1.650 1.00 88.00 89 ILE A O 1
ATOM 752 N N . PHE A 1 90 ? -12.242 -0.148 -2.975 1.00 83.38 90 PHE A N 1
ATOM 753 C CA . PHE A 1 90 ? -13.019 0.502 -1.934 1.00 83.38 90 PHE A CA 1
ATOM 754 C C . PHE A 1 90 ? -14.402 -0.146 -1.817 1.00 83.38 90 PHE A C 1
ATOM 756 O O . PHE A 1 90 ? -15.267 0.065 -2.660 1.00 83.38 90 PHE A O 1
ATOM 763 N N . GLN A 1 91 ? -14.616 -0.916 -0.748 1.00 67.81 91 GLN A N 1
ATOM 764 C CA . GLN A 1 91 ? -15.913 -1.528 -0.417 1.00 67.81 91 GLN A CA 1
ATOM 765 C C . GLN A 1 91 ? -16.508 -0.978 0.893 1.00 67.81 91 GLN A C 1
ATOM 767 O O . GLN A 1 91 ? -17.314 -1.643 1.531 1.00 67.81 91 GLN A O 1
ATOM 772 N N . GLY A 1 92 ? -16.105 0.222 1.327 1.00 49.66 92 GLY A N 1
ATOM 773 C CA . GLY A 1 92 ? -16.423 0.726 2.665 1.00 49.66 92 GLY A CA 1
ATOM 774 C C . GLY A 1 92 ? -16.777 2.206 2.716 1.00 49.66 92 GLY A C 1
ATOM 775 O O . GLY A 1 92 ? -16.023 2.978 3.293 1.00 49.66 92 GLY A O 1
ATOM 776 N N . ALA A 1 93 ? -17.925 2.578 2.146 1.00 42.97 93 ALA A N 1
ATOM 777 C CA . ALA A 1 93 ? -18.770 3.662 2.661 1.00 42.97 93 ALA A CA 1
ATOM 778 C C . ALA A 1 93 ? -20.207 3.523 2.121 1.00 42.97 93 ALA A C 1
ATOM 780 O O . ALA A 1 93 ? -20.728 4.435 1.486 1.00 42.97 93 ALA A O 1
ATOM 781 N N . GLU A 1 94 ? -20.847 2.376 2.353 1.00 40.25 94 GLU A N 1
ATOM 782 C CA . GLU A 1 94 ? -22.310 2.323 2.412 1.00 40.25 94 GLU A CA 1
ATOM 783 C C . GLU A 1 94 ? -22.710 2.073 3.874 1.00 40.25 94 GLU A C 1
ATOM 785 O O . GLU A 1 94 ? -22.278 1.101 4.490 1.00 40.25 94 GLU A O 1
ATOM 790 N N . GLU A 1 95 ? -23.483 3.036 4.388 1.00 40.12 95 GLU A N 1
ATOM 791 C CA . GLU A 1 95 ? -24.325 3.028 5.595 1.00 40.12 95 GLU A CA 1
ATOM 792 C C . GLU A 1 95 ? -23.633 3.068 6.973 1.00 40.12 95 GLU A C 1
ATOM 794 O O . GLU A 1 95 ? -23.557 2.090 7.712 1.00 40.12 95 GLU A O 1
ATOM 799 N N . ILE A 1 96 ? -23.240 4.281 7.382 1.00 41.44 96 ILE A N 1
ATOM 800 C CA . ILE A 1 96 ? -23.532 4.728 8.752 1.00 41.44 96 ILE A CA 1
ATOM 801 C C . ILE A 1 96 ? -24.823 5.553 8.648 1.00 41.44 96 ILE A C 1
ATOM 803 O O . ILE A 1 96 ? -24.767 6.723 8.265 1.00 41.44 96 ILE A O 1
ATOM 807 N N . GLU A 1 97 ? -25.969 4.911 8.896 1.00 36.28 97 GLU A N 1
ATOM 808 C CA . GLU A 1 97 ? -27.211 5.601 9.297 1.00 36.28 97 GLU A CA 1
ATOM 809 C C . GLU A 1 97 ? -27.109 6.104 10.744 1.00 36.28 97 GLU A C 1
ATOM 811 O O . GLU A 1 97 ? -26.551 5.374 11.599 1.00 36.28 97 GLU A O 1
#

Organism: NCBI:txid410072

Sequence (97 aa):
MDWESYRTDLEAIKLAVNECERLGVDKEELLIISIYRLYEFYKTEDDRVYLLGALLHLKAYLELGMEYEKNRKIFSLILDNYGVCYQDIFQGAEEIE

Solvent-accessible surface area (backbone atoms only — not comparable to full-atom values): 5684 Å² total; per-residue (Å²): 129,75,61,74,86,43,45,68,59,39,51,51,51,50,49,53,41,53,53,41,37,78,74,74,41,61,50,67,61,52,48,52,52,49,30,54,53,26,44,49,46,18,74,72,68,71,42,64,68,29,44,50,49,21,49,48,44,50,42,37,44,48,75,71,70,49,70,65,77,86,51,40,71,64,53,48,53,51,30,63,75,72,70,51,56,69,73,76,66,54,88,83,87,82,80,89,126

Radius of gyration: 13.2 Å; Cα contacts (8 Å, |Δi|>4): 73; chains: 1; bounding box: 40×28×33 Å

Foldseek 3Di:
DPCVVCPVVLVVLLVVLVVVVVVVDDSLVVLVVLLVVLVVCCVVVVDCVSLVVSLSSVLSCVVVPHDCVVPVVSVVVSCVVVVHDPVVSDPDDDDPD

=== Feature glossary ===
The record interleaves many kinds of information about one protein. Here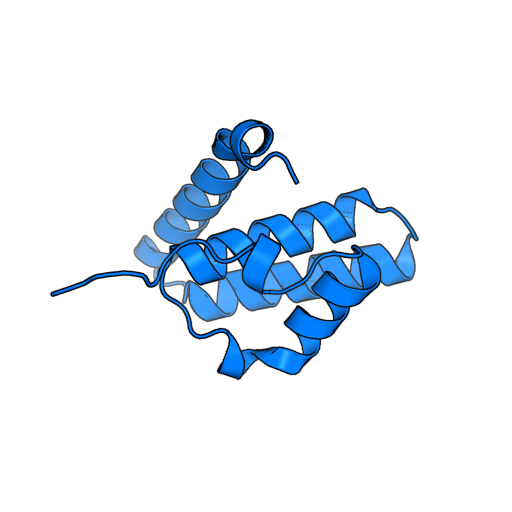 is each kind framed as the question it answers.

Q: Are the domains correctly placed relative to each other?
A: Predicted aligned error is AlphaFold's pairwise confidence. Unlike pLDDT (per-residue), PAE is per-residue-pair and captures whether two parts of the structure are correctly placed relative to each other. Units are ångströms of expected positional error.

Q: Which residues are in helices, strands, or loops?
A: Eight-state secondary structure (DSSP): H is the canonical α-helix, G the tighter 3₁₀-helix, I the wider π-helix; E/B are β-structure, T and S are turns and bends, and '-' is everything else. DSSP derives these from the pattern of main-chain N–H···O=C hydrogen bonds, not from the sequence.

Q: What if only a Cα trace is available?
A: P-SEA three-state annotation labels each residue as helix, strand, or coil based purely on the geometry of the Cα trace. It serves as a fallback when the full backbone (and thus DSSP) is unavailable.

Q: What are the backbone torsion angles?
A: φ (phi) and ψ (psi) are the two rotatable backbone dihedrals per residue: φ is the C(i-1)–N–Cα–C torsion, ψ is the N–Cα–C–N(i+1) torsion, both in degrees on (−180°, 180°]. α-helical residues cluster near (−60°, −45°); β-strand residues near (−120°, +130°). A Ramachandran plot is simply a scatter of (φ, ψ) for every residue.

Q: What known structures does this most resemble?
A: Structural nearest neighbors (via Foldseek easy-search vs the PDB). Reported per hit: target PDB id, E-value, and alignment TM-score. A TM-score above ~0.5 is the conventional threshold for 'same fold'.

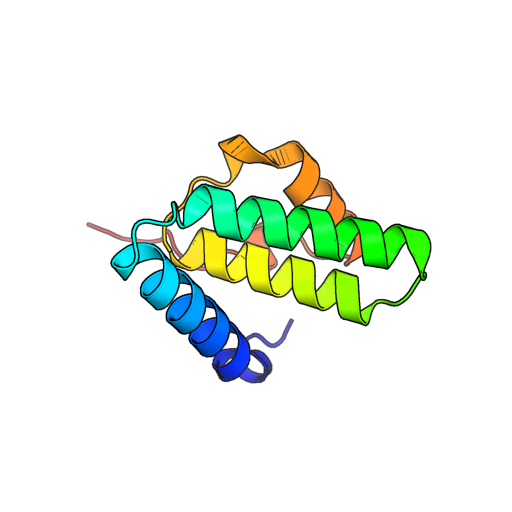Q: What family and function is it annotated with?
A: Database cross-references. InterPro integrates a dozen domain/family signature databases into unified entries with residue-range hits. GO terms attach function/process/location labels with evidence codes. CATH codes position the fold in a four-level structural taxonomy. Organism is the NCBI-taxonomy species name.

Q: Which residues are buried vs exposed?
A: Solvent accessibility: the surface area of each residue that a 1.4 Å water probe can touch, in Å². When only backbone atoms are present the absolute values are lower than full-atom SASA (side chains contribute most of the area) and are flagged as backbone-only.

Q: What do the diagnostic plots show?
A: Three diagnostic plots accompany the record. The Cα contact map visualizes the tertiary structure as a 2D adjacency matrix (8 Å cutoff, sequence-local contacts suppressed). The Ramachandran plot shows the distribution of backbone (φ, ψ) torsions, with points in the α and β basins reflecting secondary structure content. The PAE plot shows AlphaFold's inter-residue confidence as a color matrix.

Q: What is the amino-acid chain?
A: The amino-acid sequence is the protein's primary structure: the linear order of residues from the N-terminus to the C-terminus, written in one-letter code. Everything else here — the 3D coordinates, the secondary structure, the domain annota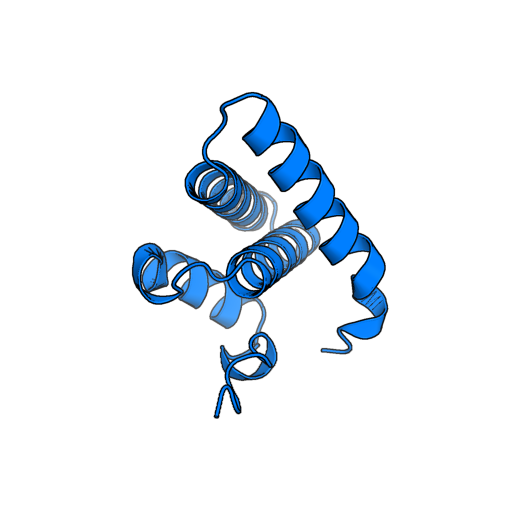tions — is ultimately a consequence of this string.

Q: What do the rendered images show?
A: The six renders are orthographic views along the three Cartesian axes in both directions. Representation (cartoon, sticks, or surface) and color scheme (sequence-rainbow or by-chain) vary across proteins so the training set covers all the common visualization conventions.

Q: Where is each backbone atom in 3D?
A: The mmCIF table is the protein's shape written out atom by atom. For each backbone N, Cα, C, and carbonyl O, it records an (x, y, z) coordinate triple in Å plus the residue type, chain letter, and residue number.

Q: How mobile is each atom in the crystal?
A: For experimental (PDB) structures, the B-factor (temperature factor) quantifies the positional spread of each atom in the crystal — a combination of thermal vibration and static disorder — in units of Å². High B-factors mark flexible loops or poorly resolved regions; low B-factors mark the rigid, well-ordered core.

Q: How big and how compact is the whole molecule?
A: Three whole-structure scalars: the radius of gyration (RMS distance of Cα from centroid, in Å), the count of Cα–Cα contacts (pairs closer than 8 Å and separated by more than four residues in sequence — i.e. tertiary, not local, contacts), and the bounding-box dimensions. Together they distinguish compact globular folds from extended fibres or disordered chains.

Q: What does the local fold look like, residue by residue?
A: A 3Di character summarizes, for each residue, the relative orientation of the Cα frame of its nearest spatial neighbor. Because it encodes fold topology rather than chemistry, 3Di alignments detect remote structural similarity that sequence alignment misses.

Q: How confident is the AlphaFold model at each residue?
A: For AlphaFold models, the B-factor field carries pLDDT — the model's own estimate of local accuracy on a 0–100 scale. Regions with pLDDT<50 should be treated as essentially unmodeled; they often correspond to intrinsically disordered segments.